Protein AF-A0AAQ1Q1B6-F1 (afdb_monomer_lite)

Sequence (66 aa):
MMGINDVKKQMIVWSIPTTIAWAISGSLVIIANLIWGNDGSVIDLIFPLGILALIMGYVQVQNKTL

Secondary structure (DSSP, 8-state):
-TT---HHHHHHHHHHHHHHHHHHHHHHHHHHHHHH-TT--THHHHHHHHHHHHHHHHHHHHHHH-

Radius of gyration: 16.46 Å; chains: 1; bounding box: 36×11×48 Å

Structure (mmCIF, N/CA/C/O backbone):
data_AF-A0AAQ1Q1B6-F1
#
_entry.id   AF-A0AAQ1Q1B6-F1
#
loop_
_atom_site.group_PDB
_atom_site.id
_atom_site.type_symbol
_atom_site.label_atom_id
_atom_site.label_alt_id
_atom_site.label_comp_id
_atom_site.label_asym_id
_atom_site.label_entity_id
_atom_site.label_seq_id
_atom_site.pdbx_PDB_ins_code
_atom_site.Cartn_x
_atom_site.Cartn_y
_atom_site.Cartn_z
_atom_site.occupancy
_atom_site.B_iso_or_equiv
_atom_site.auth_seq_id
_atom_site.auth_comp_id
_atom_site.auth_asym_id
_atom_site.auth_atom_id
_atom_site.pdbx_PDB_model_num
ATOM 1 N N . MET A 1 1 ? 10.544 -0.338 24.951 1.00 55.53 1 MET A N 1
ATOM 2 C CA . MET A 1 1 ? 9.686 -0.172 23.756 1.00 55.53 1 MET A CA 1
ATOM 3 C C . MET A 1 1 ? 8.976 1.177 23.842 1.00 55.53 1 MET A C 1
ATOM 5 O O . MET A 1 1 ? 8.072 1.292 24.648 1.00 55.53 1 MET A O 1
ATOM 9 N N . MET A 1 2 ? 9.472 2.209 23.141 1.00 66.62 2 MET A N 1
ATOM 10 C CA . MET A 1 2 ? 8.937 3.590 22.980 1.00 66.62 2 MET A CA 1
ATOM 11 C C . MET A 1 2 ? 8.293 4.350 24.174 1.00 66.62 2 MET A C 1
ATOM 13 O O . MET A 1 2 ? 7.813 5.458 23.975 1.00 66.62 2 MET A O 1
ATOM 17 N N . GLY A 1 3 ? 8.295 3.835 25.408 1.00 79.88 3 GLY A N 1
ATOM 18 C CA . GLY A 1 3 ? 7.627 4.467 26.557 1.00 79.88 3 GLY A CA 1
ATOM 19 C C . GLY A 1 3 ? 6.092 4.474 26.468 1.00 79.88 3 GLY A C 1
ATOM 20 O O . GLY A 1 3 ? 5.439 5.151 27.254 1.00 79.88 3 GLY A O 1
ATOM 21 N N . ILE A 1 4 ? 5.511 3.739 25.512 1.00 76.81 4 ILE A N 1
ATOM 22 C CA . ILE A 1 4 ? 4.065 3.649 25.283 1.00 76.81 4 ILE A CA 1
ATOM 23 C C . ILE A 1 4 ? 3.577 2.322 25.871 1.00 76.81 4 ILE A C 1
ATOM 25 O O . ILE A 1 4 ? 3.950 1.264 25.378 1.00 76.81 4 ILE A O 1
ATOM 29 N N . ASN A 1 5 ? 2.738 2.384 26.908 1.00 80.06 5 ASN A N 1
ATOM 30 C CA . ASN A 1 5 ? 2.179 1.190 27.562 1.00 80.06 5 ASN A CA 1
ATOM 31 C C . ASN A 1 5 ? 0.975 0.590 26.814 1.00 80.06 5 ASN A C 1
ATOM 33 O O . ASN A 1 5 ? 0.598 -0.551 27.064 1.00 80.06 5 ASN A O 1
ATOM 37 N N . ASP A 1 6 ? 0.362 1.351 25.904 1.00 85.81 6 ASP A N 1
ATOM 38 C CA . ASP A 1 6 ? -0.761 0.881 25.095 1.00 85.81 6 ASP A CA 1
ATOM 39 C C . ASP A 1 6 ? -0.260 0.186 23.819 1.00 85.81 6 ASP A C 1
ATOM 41 O O . ASP A 1 6 ? 0.307 0.820 22.923 1.00 85.81 6 ASP A O 1
ATOM 45 N N . VAL A 1 7 ? -0.496 -1.126 23.730 1.00 83.56 7 VAL A N 1
ATOM 46 C CA . VAL A 1 7 ? -0.037 -1.976 22.619 1.00 83.56 7 VAL A CA 1
ATOM 47 C C . VAL A 1 7 ? -0.635 -1.541 21.278 1.00 83.56 7 VAL A C 1
ATOM 49 O O . VAL A 1 7 ? 0.068 -1.542 20.266 1.00 83.56 7 VAL A O 1
ATOM 52 N N . LYS A 1 8 ? -1.905 -1.108 21.246 1.00 82.56 8 LYS A N 1
ATOM 53 C CA . LYS A 1 8 ? -2.537 -0.628 20.004 1.00 82.56 8 LYS A CA 1
ATOM 54 C C . LYS A 1 8 ? -1.865 0.655 19.535 1.00 82.56 8 LYS A C 1
ATOM 56 O O . LYS A 1 8 ? -1.522 0.787 18.361 1.00 82.56 8 LYS A O 1
ATOM 61 N N . LYS A 1 9 ? -1.631 1.589 20.455 1.00 82.50 9 LYS A N 1
ATOM 62 C CA . LYS A 1 9 ? -0.978 2.867 20.157 1.00 82.50 9 LYS A CA 1
ATOM 63 C C . LYS A 1 9 ? 0.465 2.660 19.696 1.00 82.50 9 LYS A C 1
ATOM 65 O O . LYS A 1 9 ? 0.892 3.296 18.737 1.00 82.50 9 LYS A O 1
ATOM 70 N N . GLN A 1 10 ? 1.186 1.721 20.307 1.00 84.06 10 GLN A N 1
ATOM 71 C CA . GLN A 1 10 ? 2.535 1.340 19.891 1.00 84.06 10 GLN A CA 1
ATOM 72 C C . GLN A 1 10 ? 2.554 0.730 18.481 1.00 84.06 10 GLN A C 1
ATOM 74 O O . GLN A 1 10 ? 3.406 1.087 17.666 1.00 84.06 10 GLN A O 1
ATOM 79 N N . MET A 1 11 ? 1.599 -0.149 18.164 1.00 85.94 11 MET A N 1
ATOM 80 C CA . MET A 1 11 ? 1.481 -0.734 16.828 1.00 85.94 11 MET A CA 1
ATOM 81 C C . MET A 1 11 ? 1.196 0.313 15.753 1.00 85.94 11 MET A C 1
ATOM 83 O O . MET A 1 11 ? 1.798 0.251 14.685 1.00 85.94 11 MET A O 1
ATOM 87 N N . ILE A 1 12 ? 0.313 1.275 16.020 1.00 87.06 12 ILE A N 1
ATOM 88 C CA . ILE A 1 12 ? -0.039 2.345 15.073 1.00 87.06 12 ILE A CA 1
ATOM 89 C C . ILE A 1 12 ? 1.182 3.216 14.752 1.00 87.06 12 ILE A C 1
ATOM 91 O O . ILE A 1 12 ? 1.465 3.471 13.582 1.00 87.06 12 ILE A O 1
ATOM 95 N N . VAL A 1 13 ? 1.927 3.631 15.782 1.00 87.00 13 VAL A N 1
ATOM 96 C CA . VAL A 1 13 ? 3.094 4.523 15.647 1.00 87.00 13 VAL A CA 1
ATOM 97 C C . VAL A 1 13 ? 4.214 3.897 14.817 1.00 87.00 13 VAL A C 1
ATOM 99 O O . VAL A 1 13 ? 4.939 4.617 14.140 1.00 87.00 13 VAL A O 1
ATOM 102 N N . TRP A 1 14 ? 4.353 2.574 14.838 1.00 85.88 14 TRP A N 1
ATOM 103 C CA . TRP A 1 14 ? 5.371 1.884 14.050 1.00 85.88 14 TRP A CA 1
ATOM 104 C C . TRP A 1 14 ? 4.850 1.439 12.680 1.00 85.88 14 TRP A C 1
ATOM 106 O O . TRP A 1 14 ? 5.466 1.711 11.653 1.00 85.88 14 TRP A O 1
ATOM 116 N N . SER A 1 15 ? 3.677 0.807 12.642 1.00 83.81 15 SER A N 1
ATOM 117 C CA . SER A 1 15 ? 3.179 0.158 11.426 1.00 83.81 15 SER A CA 1
ATOM 118 C C . SER A 1 15 ? 2.768 1.167 10.358 1.00 83.81 15 SER A C 1
ATOM 120 O O . SER A 1 15 ? 3.023 0.922 9.182 1.00 83.81 15 SER A O 1
ATOM 122 N N . ILE A 1 16 ? 2.168 2.307 10.730 1.00 86.12 16 ILE A N 1
ATOM 123 C CA . ILE A 1 16 ? 1.706 3.295 9.741 1.00 86.12 16 ILE A CA 1
ATOM 124 C C .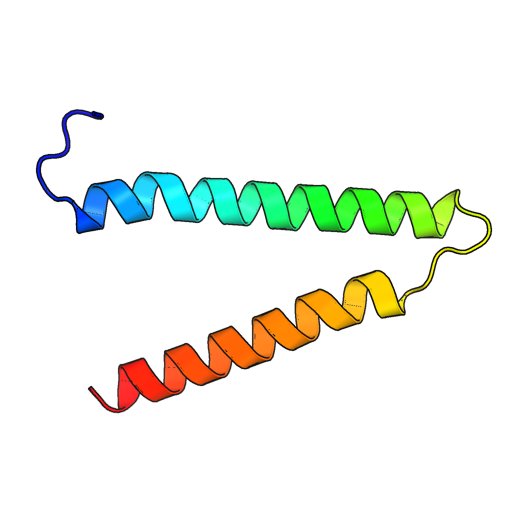 ILE A 1 16 ? 2.890 3.940 9.002 1.00 86.12 16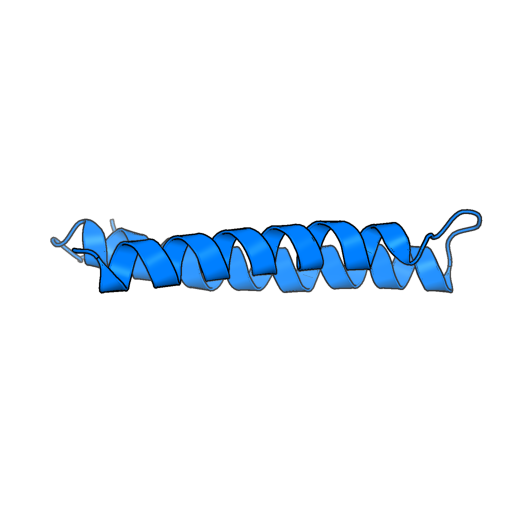 ILE A C 1
ATOM 126 O O . ILE A 1 16 ? 2.914 3.849 7.772 1.00 86.12 16 ILE A O 1
ATOM 130 N N . PRO A 1 17 ? 3.902 4.526 9.678 1.00 87.94 17 PRO A N 1
ATOM 131 C CA . PRO A 1 17 ? 5.044 5.111 8.976 1.00 87.94 17 PRO A CA 1
ATOM 132 C C . PRO A 1 17 ? 5.826 4.080 8.159 1.00 87.94 17 PRO A C 1
ATOM 134 O O . PRO A 1 17 ? 6.197 4.362 7.022 1.00 87.94 17 PRO A O 1
ATOM 137 N N . THR A 1 18 ? 6.030 2.870 8.694 1.00 88.06 18 THR A N 1
ATOM 138 C CA . THR A 1 18 ? 6.714 1.792 7.968 1.00 88.06 18 THR A CA 1
ATOM 139 C C . THR A 1 18 ? 5.940 1.383 6.715 1.00 88.06 18 THR A C 1
ATOM 141 O O . THR A 1 18 ? 6.544 1.240 5.656 1.00 88.06 18 THR A O 1
ATOM 144 N N . THR A 1 19 ? 4.611 1.278 6.786 1.00 86.69 19 THR A N 1
ATOM 145 C CA . THR A 1 19 ? 3.774 0.958 5.615 1.00 86.69 19 THR A CA 1
ATOM 146 C C . THR A 1 19 ? 3.858 2.051 4.550 1.00 86.69 19 THR A C 1
ATOM 148 O O . THR A 1 19 ? 4.012 1.743 3.370 1.00 86.69 19 THR A O 1
ATOM 151 N N . ILE A 1 20 ? 3.831 3.326 4.951 1.00 86.88 20 ILE A N 1
ATOM 152 C CA . ILE A 1 20 ? 3.988 4.460 4.027 1.00 86.88 20 ILE A CA 1
ATOM 153 C C . ILE A 1 20 ? 5.368 4.420 3.354 1.00 86.88 20 ILE A C 1
ATOM 155 O O . ILE A 1 20 ? 5.460 4.548 2.134 1.00 86.88 20 ILE A O 1
ATOM 159 N N . ALA A 1 21 ? 6.437 4.186 4.121 1.00 90.31 21 ALA A N 1
ATOM 160 C CA . ALA A 1 21 ? 7.796 4.104 3.590 1.00 90.31 21 ALA A CA 1
ATOM 161 C C . ALA A 1 21 ? 7.958 2.962 2.572 1.00 90.31 21 ALA A C 1
ATOM 163 O O . ALA A 1 21 ? 8.571 3.160 1.520 1.00 90.31 21 ALA A O 1
ATOM 164 N N . TRP A 1 22 ? 7.367 1.794 2.842 1.00 88.69 22 TRP A N 1
ATOM 165 C CA . TRP A 1 22 ? 7.364 0.660 1.914 1.00 88.69 22 TRP A CA 1
ATOM 166 C C . TRP A 1 22 ? 6.556 0.940 0.649 1.00 88.69 22 TRP A C 1
ATOM 168 O O . TRP A 1 22 ? 7.027 0.630 -0.442 1.00 88.69 22 TRP A O 1
ATOM 178 N N . ALA A 1 23 ? 5.384 1.566 0.770 1.00 84.38 23 ALA A N 1
ATOM 179 C CA . ALA A 1 23 ? 4.559 1.919 -0.383 1.00 84.38 23 ALA A CA 1
ATOM 180 C C . ALA A 1 23 ? 5.282 2.899 -1.322 1.00 84.38 23 ALA A C 1
ATOM 182 O O . ALA A 1 23 ? 5.29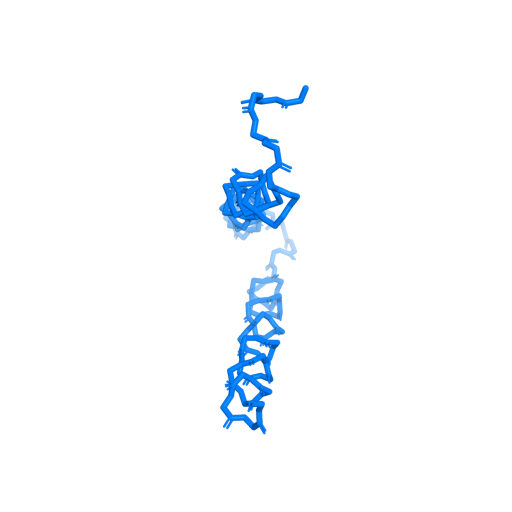7 2.697 -2.538 1.00 84.38 23 ALA A O 1
ATOM 183 N N . ILE A 1 24 ? 5.933 3.924 -0.763 1.00 89.25 24 ILE A N 1
ATOM 184 C CA . ILE A 1 24 ? 6.706 4.905 -1.538 1.00 89.25 24 ILE A CA 1
ATOM 185 C C . ILE A 1 24 ? 7.915 4.231 -2.192 1.00 89.25 24 ILE A C 1
ATOM 187 O O . ILE A 1 24 ? 8.108 4.352 -3.400 1.00 89.25 24 ILE A O 1
ATOM 191 N N . SER A 1 25 ? 8.702 3.485 -1.415 1.00 88.25 25 SER A N 1
ATOM 192 C CA . SER A 1 25 ? 9.913 2.821 -1.912 1.00 88.25 25 SER A CA 1
ATOM 193 C C . SER A 1 25 ? 9.594 1.800 -3.006 1.00 88.25 25 SER A C 1
ATOM 195 O O . SER A 1 25 ? 10.231 1.809 -4.055 1.00 88.25 25 SER A O 1
ATOM 197 N N . GLY A 1 26 ? 8.571 0.965 -2.805 1.00 86.25 26 GLY A N 1
ATOM 198 C CA . GLY A 1 26 ? 8.130 -0.015 -3.797 1.00 86.25 26 GLY A CA 1
ATOM 199 C C . GLY A 1 26 ? 7.664 0.645 -5.093 1.00 86.25 26 GLY A C 1
ATOM 200 O O . GLY A 1 26 ? 8.072 0.231 -6.175 1.00 86.25 26 GLY A O 1
ATOM 201 N N . SER A 1 27 ? 6.894 1.732 -4.988 1.00 86.00 27 SER A N 1
ATOM 202 C CA . SER A 1 27 ? 6.448 2.493 -6.162 1.00 86.00 27 SER A CA 1
ATOM 203 C C . SER A 1 27 ? 7.626 3.091 -6.934 1.00 86.00 27 SER A C 1
ATOM 205 O O . SER A 1 27 ? 7.655 3.010 -8.158 1.00 86.00 27 SER A O 1
ATOM 207 N N . LEU A 1 28 ? 8.630 3.641 -6.240 1.00 87.56 28 LEU A N 1
ATOM 208 C CA . LEU A 1 28 ? 9.830 4.198 -6.876 1.00 87.56 28 LEU A CA 1
ATOM 209 C C . LEU A 1 28 ? 10.657 3.136 -7.605 1.00 87.56 28 LEU A C 1
ATOM 211 O O . LEU A 1 28 ? 11.138 3.405 -8.702 1.00 87.56 28 LEU A O 1
ATOM 215 N N . VAL A 1 29 ? 10.796 1.934 -7.038 1.00 86.69 29 VAL A N 1
ATOM 216 C CA . VAL A 1 29 ? 11.500 0.819 -7.695 1.00 86.69 29 VAL A CA 1
ATOM 217 C C . VAL A 1 29 ? 10.786 0.408 -8.983 1.00 86.69 29 VAL A C 1
ATOM 219 O O . VAL A 1 29 ? 11.436 0.227 -10.011 1.00 86.69 29 VAL A O 1
ATOM 222 N N . ILE A 1 30 ? 9.455 0.319 -8.961 1.00 85.81 30 ILE A N 1
ATOM 223 C CA . ILE A 1 30 ? 8.661 -0.030 -10.147 1.00 85.81 30 ILE A CA 1
ATOM 224 C C . ILE A 1 30 ? 8.748 1.076 -11.206 1.00 85.81 30 ILE A C 1
ATOM 226 O O . ILE A 1 30 ? 8.941 0.784 -12.383 1.00 85.81 30 ILE A O 1
ATOM 230 N N . ILE A 1 31 ? 8.675 2.348 -10.801 1.00 85.25 31 ILE A N 1
ATOM 231 C CA . ILE A 1 31 ? 8.850 3.492 -11.710 1.00 85.25 31 ILE A CA 1
ATOM 232 C C . ILE A 1 31 ? 10.252 3.482 -12.331 1.00 85.25 31 ILE A C 1
ATOM 234 O O . ILE A 1 31 ? 10.389 3.687 -13.534 1.00 85.25 31 ILE A O 1
ATOM 238 N N . ALA A 1 32 ? 11.295 3.203 -11.547 1.00 86.19 32 ALA A N 1
ATOM 239 C CA . ALA A 1 32 ? 12.650 3.077 -12.071 1.00 86.19 32 ALA A CA 1
ATOM 240 C C . ALA A 1 32 ? 12.754 1.929 -13.089 1.00 86.19 32 ALA A C 1
ATOM 242 O O . ALA A 1 32 ? 13.358 2.106 -14.147 1.00 86.19 32 ALA A O 1
ATOM 243 N N . ASN A 1 33 ? 12.106 0.790 -12.819 1.00 86.00 33 ASN A N 1
ATOM 244 C CA . ASN A 1 33 ? 12.043 -0.330 -13.758 1.00 86.00 33 ASN A CA 1
ATOM 245 C C . ASN A 1 33 ? 11.246 0.006 -15.034 1.00 86.00 33 ASN A C 1
ATOM 247 O O . ASN A 1 33 ? 11.571 -0.493 -16.101 1.00 86.00 33 ASN A O 1
ATOM 251 N N . LEU A 1 34 ? 10.242 0.883 -14.961 1.00 81.62 34 LEU A N 1
ATOM 252 C CA . LEU A 1 34 ? 9.491 1.357 -16.132 1.00 81.62 34 LEU A CA 1
ATOM 253 C C . LEU A 1 34 ? 10.290 2.316 -17.025 1.00 81.62 34 LEU A C 1
ATOM 255 O O . LEU A 1 34 ? 10.090 2.325 -18.234 1.00 81.62 34 LEU A O 1
ATOM 259 N N . ILE A 1 35 ? 11.161 3.144 -16.441 1.00 84.00 35 ILE A N 1
ATOM 260 C CA . ILE A 1 35 ? 11.943 4.143 -17.190 1.00 84.00 35 ILE A CA 1
ATOM 261 C C . ILE A 1 35 ? 13.227 3.532 -17.765 1.00 84.00 35 ILE A C 1
ATOM 263 O O . ILE A 1 35 ? 13.617 3.867 -18.882 1.00 84.00 35 ILE A O 1
ATOM 267 N N . TRP A 1 36 ? 13.895 2.656 -17.007 1.00 85.25 36 TRP A N 1
ATOM 268 C CA . TRP A 1 36 ? 15.213 2.110 -17.360 1.00 85.25 36 TRP A CA 1
ATOM 269 C C . TRP A 1 36 ? 15.234 0.596 -17.611 1.00 85.25 36 TRP A C 1
ATOM 271 O O . TRP A 1 36 ? 16.249 0.084 -18.079 1.00 85.25 36 TRP A O 1
ATOM 281 N N . GLY A 1 37 ? 14.162 -0.133 -17.295 1.00 76.38 37 GLY A N 1
ATOM 282 C CA . GLY A 1 37 ? 14.080 -1.580 -17.490 1.00 76.38 37 GLY A CA 1
ATOM 283 C C . GLY A 1 37 ? 13.580 -1.955 -18.884 1.00 76.38 37 GLY A C 1
ATOM 284 O O . GLY A 1 37 ? 12.724 -1.291 -19.460 1.00 76.38 37 GLY A O 1
ATOM 285 N N . ASN A 1 38 ? 14.108 -3.052 -19.424 1.00 73.62 38 ASN A N 1
ATOM 286 C CA . ASN A 1 38 ? 13.743 -3.559 -20.750 1.00 73.62 38 ASN A CA 1
ATOM 287 C C . ASN A 1 38 ? 12.371 -4.272 -20.771 1.00 73.62 38 ASN A C 1
ATOM 289 O O . ASN A 1 38 ? 11.750 -4.370 -21.823 1.00 73.62 38 ASN A O 1
ATOM 293 N N . ASP A 1 39 ? 11.892 -4.719 -19.604 1.00 77.56 39 ASP A N 1
ATOM 294 C CA . ASP A 1 39 ? 10.643 -5.476 -19.416 1.00 77.56 39 ASP A CA 1
ATOM 295 C C . ASP A 1 39 ? 9.713 -4.821 -18.373 1.00 77.56 39 ASP A C 1
ATOM 297 O O . ASP A 1 39 ? 8.917 -5.488 -17.713 1.00 77.56 39 ASP A O 1
ATOM 301 N N . GLY A 1 40 ? 9.834 -3.505 -18.163 1.00 71.38 40 GLY A N 1
ATOM 302 C CA . GLY A 1 40 ? 9.001 -2.787 -17.197 1.00 71.38 40 GLY A CA 1
ATOM 303 C C . GLY A 1 40 ? 7.516 -2.832 -17.577 1.00 71.38 40 GLY A C 1
ATOM 304 O O . GLY A 1 40 ? 7.136 -2.359 -18.647 1.00 71.38 40 GLY A O 1
ATOM 305 N N . SER A 1 41 ? 6.660 -3.355 -16.690 1.00 78.56 41 SER A N 1
ATOM 306 C CA . SER A 1 41 ? 5.213 -3.440 -16.916 1.00 78.56 41 SER A CA 1
ATOM 307 C C . SER A 1 41 ? 4.439 -2.495 -16.005 1.00 78.56 41 SER A C 1
ATOM 309 O O . SER A 1 41 ? 4.597 -2.487 -14.787 1.00 78.56 41 SER A O 1
ATOM 311 N N . VAL A 1 42 ? 3.524 -1.711 -16.581 1.00 76.38 42 VAL A N 1
ATOM 312 C CA . VAL A 1 42 ? 2.638 -0.821 -15.805 1.00 76.38 42 VAL A CA 1
ATOM 313 C C . VAL A 1 42 ? 1.691 -1.639 -14.910 1.00 76.38 42 VAL A C 1
ATOM 315 O O . VAL A 1 42 ? 1.220 -1.156 -13.877 1.00 76.38 42 VAL A O 1
ATOM 318 N N . ILE A 1 43 ? 1.461 -2.911 -15.257 1.00 79.50 43 ILE A N 1
ATOM 319 C CA . ILE A 1 43 ? 0.688 -3.861 -14.447 1.00 79.50 43 ILE A CA 1
ATOM 320 C C . ILE A 1 43 ? 1.367 -4.092 -13.090 1.00 79.50 43 ILE A C 1
ATOM 322 O O . ILE A 1 43 ? 0.660 -4.228 -12.092 1.00 79.50 43 ILE A O 1
ATOM 326 N N . ASP A 1 44 ? 2.700 -4.027 -13.019 1.00 76.44 44 ASP A N 1
ATOM 327 C CA . ASP A 1 44 ? 3.462 -4.220 -11.778 1.00 76.44 44 ASP A CA 1
ATOM 328 C C . ASP A 1 44 ? 3.164 -3.131 -10.741 1.00 76.44 44 ASP A C 1
ATOM 330 O O . ASP A 1 44 ? 3.309 -3.365 -9.544 1.00 76.44 44 ASP A O 1
ATOM 334 N N . LEU A 1 45 ? 2.697 -1.955 -11.182 1.00 78.56 45 LEU A N 1
ATOM 335 C CA .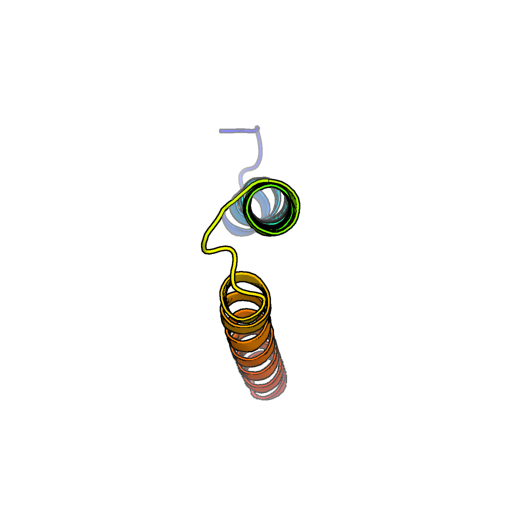 LEU A 1 45 ? 2.255 -0.864 -10.311 1.00 78.56 45 LEU A CA 1
ATOM 336 C C . LEU A 1 45 ? 0.750 -0.926 -10.023 1.00 78.56 45 LEU A C 1
ATOM 338 O O . LEU A 1 45 ? 0.316 -0.728 -8.888 1.00 78.56 45 LEU A O 1
ATOM 342 N N . ILE A 1 46 ? -0.061 -1.209 -11.046 1.00 82.69 46 ILE A N 1
ATOM 343 C CA . ILE A 1 46 ? -1.526 -1.219 -10.929 1.00 82.69 46 ILE A CA 1
ATOM 344 C C . ILE A 1 46 ? -2.005 -2.389 -10.065 1.00 82.69 46 ILE A C 1
ATOM 346 O O . ILE A 1 46 ? -2.930 -2.221 -9.273 1.00 82.69 46 ILE A O 1
ATOM 350 N N . PHE A 1 47 ? -1.387 -3.564 -10.181 1.00 84.06 47 PHE A N 1
ATOM 351 C CA . PHE A 1 47 ? -1.816 -4.767 -9.469 1.00 84.06 47 PHE A CA 1
ATOM 352 C C . PHE A 1 47 ? -1.696 -4.643 -7.935 1.00 84.06 47 PHE A C 1
ATOM 354 O O . PHE A 1 47 ? -2.708 -4.839 -7.254 1.00 84.06 47 PHE A O 1
ATOM 361 N N . PRO A 1 48 ? -0.547 -4.231 -7.354 1.00 81.88 48 PRO A N 1
ATOM 362 C CA . PRO A 1 48 ? -0.449 -3.996 -5.913 1.00 81.88 48 PRO A CA 1
ATOM 363 C C . PRO A 1 48 ? -1.392 -2.892 -5.420 1.00 81.88 48 PRO A C 1
ATOM 365 O O . PRO A 1 48 ? -2.012 -3.045 -4.368 1.00 81.88 48 PRO A O 1
ATOM 368 N N . LEU A 1 49 ? -1.536 -1.795 -6.174 1.00 84.75 49 LEU A N 1
ATOM 369 C CA . LEU A 1 49 ? -2.430 -0.693 -5.802 1.00 84.75 49 LEU A CA 1
ATOM 370 C C . LEU A 1 49 ? -3.907 -1.105 -5.856 1.00 84.75 49 LEU A C 1
ATOM 372 O O . LEU A 1 49 ? -4.684 -0.728 -4.979 1.00 84.75 49 LEU A O 1
ATOM 376 N N . GLY A 1 50 ? -4.293 -1.916 -6.841 1.00 88.56 50 GLY A N 1
ATOM 377 C CA . GLY A 1 50 ? -5.637 -2.477 -6.957 1.00 88.56 50 GLY A CA 1
ATOM 378 C C . GLY A 1 50 ? -5.974 -3.410 -5.795 1.00 88.56 50 GLY A C 1
ATOM 379 O O . GLY A 1 50 ? -7.040 -3.285 -5.191 1.00 88.56 50 GLY A O 1
ATOM 380 N N . ILE A 1 51 ? -5.044 -4.293 -5.415 1.00 86.88 51 ILE A N 1
ATOM 381 C CA . ILE A 1 51 ? -5.207 -5.164 -4.241 1.00 86.88 51 ILE A CA 1
ATOM 382 C C . ILE A 1 51 ? -5.302 -4.335 -2.957 1.00 86.88 51 ILE A C 1
ATOM 384 O O . ILE A 1 51 ? -6.174 -4.590 -2.126 1.00 86.88 51 ILE A O 1
ATOM 388 N N . LEU A 1 52 ? -4.460 -3.311 -2.802 1.00 84.69 52 LEU A N 1
ATOM 389 C CA . LEU A 1 52 ? -4.513 -2.404 -1.655 1.00 84.69 52 LEU A CA 1
ATOM 390 C C . LEU A 1 52 ? -5.886 -1.721 -1.544 1.00 84.69 52 LEU A C 1
ATOM 392 O O . LEU A 1 52 ? -6.464 -1.680 -0.458 1.00 84.69 52 LEU A O 1
ATOM 396 N N . ALA A 1 53 ? -6.427 -1.222 -2.658 1.00 88.56 53 ALA A N 1
ATOM 397 C CA . ALA A 1 53 ? -7.745 -0.592 -2.697 1.00 88.56 53 ALA A CA 1
ATOM 398 C C . ALA A 1 53 ? -8.867 -1.571 -2.310 1.00 88.56 53 ALA A C 1
ATOM 400 O O . ALA A 1 53 ? -9.764 -1.201 -1.551 1.00 88.56 53 ALA A O 1
ATOM 401 N N . LEU A 1 54 ? -8.792 -2.830 -2.760 1.00 90.50 54 LEU A N 1
ATOM 402 C CA . LEU A 1 54 ? -9.735 -3.884 -2.368 1.00 90.50 54 LEU A CA 1
ATOM 403 C C . LEU A 1 54 ? -9.679 -4.180 -0.865 1.00 90.50 54 LEU A C 1
ATOM 405 O O . LEU A 1 54 ? -10.723 -4.252 -0.217 1.00 90.50 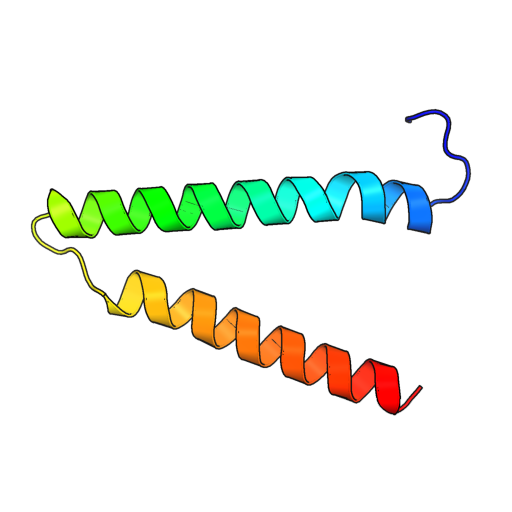54 LEU A O 1
ATOM 409 N N . ILE A 1 55 ? -8.477 -4.304 -0.294 1.00 86.69 55 ILE A N 1
ATOM 410 C CA . ILE A 1 55 ? -8.296 -4.542 1.147 1.00 86.69 55 ILE A CA 1
ATOM 411 C C . ILE A 1 55 ? -8.824 -3.353 1.952 1.00 86.69 55 ILE A C 1
ATOM 413 O O . ILE A 1 55 ? -9.560 -3.546 2.917 1.00 86.69 55 ILE A O 1
ATOM 417 N N . MET A 1 56 ? -8.501 -2.125 1.545 1.00 86.12 56 MET A N 1
ATOM 418 C CA . MET A 1 56 ? -9.005 -0.907 2.186 1.00 86.12 56 MET A CA 1
ATOM 419 C C . MET A 1 56 ? -10.535 -0.845 2.152 1.00 86.12 56 MET A C 1
ATOM 421 O O . MET A 1 56 ? -11.154 -0.573 3.180 1.00 86.12 56 MET A O 1
ATOM 425 N N . GLY A 1 57 ? -11.152 -1.161 1.009 1.00 89.88 57 GLY A N 1
ATOM 426 C CA . GLY A 1 57 ? -12.608 -1.244 0.882 1.00 89.88 57 GLY A CA 1
ATOM 427 C C . GLY A 1 57 ? -13.215 -2.306 1.802 1.00 89.88 57 GLY A C 1
ATOM 428 O O . GLY A 1 57 ? -14.174 -2.025 2.519 1.00 89.88 57 GLY A O 1
ATOM 429 N N . TYR A 1 58 ? -12.619 -3.499 1.858 1.00 88.44 58 TYR A N 1
ATOM 430 C CA . TYR A 1 58 ? -13.049 -4.569 2.762 1.00 88.44 58 TYR A CA 1
ATOM 431 C C . TYR A 1 58 ? -12.959 -4.155 4.239 1.00 88.44 58 TYR A C 1
ATOM 433 O O . TYR A 1 58 ? -13.915 -4.337 4.995 1.00 88.44 58 TYR A O 1
ATOM 441 N N . VAL A 1 59 ? -11.845 -3.542 4.648 1.00 86.81 59 VAL A N 1
ATOM 442 C CA . VAL A 1 59 ? -11.653 -3.041 6.017 1.00 86.81 59 VAL A CA 1
ATOM 443 C C . VAL A 1 59 ? -12.685 -1.966 6.352 1.00 86.81 59 VAL A C 1
ATOM 445 O O . VAL A 1 59 ? -13.270 -2.010 7.429 1.00 86.81 59 VAL A O 1
ATOM 448 N N . GLN A 1 60 ? -12.964 -1.030 5.441 1.00 86.44 60 GLN A N 1
ATOM 449 C CA . GLN A 1 60 ? -13.983 0.005 5.652 1.00 86.44 60 GLN A CA 1
ATOM 450 C C . GLN A 1 60 ? -15.392 -0.574 5.825 1.00 86.44 60 GLN A C 1
ATOM 452 O O . GLN A 1 60 ? -16.156 -0.066 6.645 1.00 86.44 60 GLN A O 1
ATOM 457 N N . VAL A 1 61 ? -15.739 -1.628 5.081 1.00 88.88 61 VAL A N 1
ATOM 458 C CA . VAL A 1 61 ? -17.022 -2.335 5.234 1.00 88.88 61 VAL A CA 1
ATOM 459 C C . VAL A 1 61 ? -17.095 -3.036 6.591 1.00 88.88 61 VAL A C 1
ATOM 461 O O . VAL A 1 61 ? -18.089 -2.884 7.299 1.00 88.88 61 VAL A O 1
ATOM 464 N N . GLN A 1 62 ? -16.031 -3.732 7.000 1.00 83.19 62 GLN A N 1
ATOM 465 C CA . GLN A 1 62 ? -15.960 -4.387 8.313 1.00 83.19 62 GLN A CA 1
ATOM 466 C C . GLN A 1 62 ? -16.086 -3.377 9.462 1.00 83.19 62 GLN A C 1
ATOM 468 O O . GLN A 1 62 ? -16.867 -3.585 10.384 1.00 83.19 62 GLN A O 1
ATOM 473 N N . ASN A 1 63 ? -15.406 -2.233 9.366 1.00 77.75 63 ASN A N 1
ATOM 474 C CA . ASN A 1 63 ? -15.438 -1.186 10.392 1.00 77.75 63 ASN A CA 1
ATOM 475 C C . ASN A 1 63 ? -16.793 -0.460 10.503 1.00 77.75 63 ASN A C 1
ATOM 477 O O . ASN A 1 63 ? -17.023 0.227 11.488 1.00 77.75 63 ASN A O 1
ATOM 481 N N . LYS A 1 64 ? -17.660 -0.556 9.483 1.00 74.88 64 LYS A N 1
ATOM 482 C CA . LYS A 1 64 ? -19.045 -0.048 9.516 1.00 74.88 64 LYS A CA 1
ATOM 483 C C . LYS A 1 64 ? -20.055 -1.080 10.026 1.00 74.88 64 LYS A C 1
ATOM 485 O O . LYS A 1 64 ? -21.190 -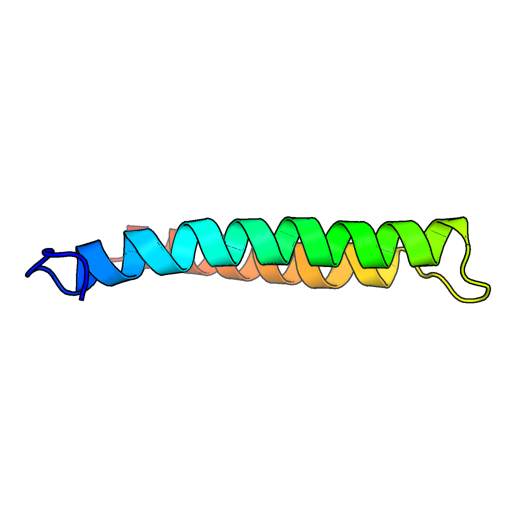0.709 10.307 1.00 74.88 64 LYS A O 1
ATOM 490 N N . THR A 1 65 ? -19.674 -2.357 10.047 1.00 67.44 65 THR A N 1
ATOM 491 C CA . THR A 1 65 ? -20.547 -3.481 10.427 1.00 67.44 65 THR A CA 1
ATOM 492 C C . THR A 1 65 ? -20.364 -3.877 11.901 1.00 67.44 65 THR A C 1
ATOM 494 O O . THR A 1 65 ? -21.246 -4.516 12.471 1.00 67.44 65 THR A O 1
ATOM 497 N N . LEU A 1 66 ? -19.239 -3.486 12.510 1.00 51.50 66 LEU A N 1
ATOM 498 C CA . LEU A 1 66 ? -18.942 -3.548 13.949 1.00 51.50 66 LEU A CA 1
ATOM 499 C C . LEU A 1 66 ? -19.418 -2.283 14.674 1.00 51.50 66 LEU A C 1
ATOM 501 O O . LEU A 1 66 ? -19.801 -2.419 15.857 1.00 51.50 66 LEU A O 1
#

Organism: Haemophilus influenzae (NCBI:txid727)

pLDDT: mean 82.62, std 7.32, range [51.5, 90.5]

Foldseek 3Di:
DPPDPDPVVVCCVPVVVVVVVCLVVQLVVLVCCVVPNPPRDPCSVVVVVVVVVVVVVVVVVVVVVD